Protein AF-A0A2A2RIJ0-F1 (afdb_monomer_lite)

pLDDT: mean 94.68, std 6.87, range [43.78, 98.62]

Sequence (130 aa):
ENGIPVPTTFSYPGYATSPAASEVLRSRGYLLARAGGARVFDPAKDDPLTLPQAFDSKPDSTMEQFKAAIAQARDGKIAVLTFHGVPDIKHPWVNTDPVKFAAYMQALKDSGCKVVALRDLARYLPPPKR

Foldseek 3Di:
DPPDDDDQEEEDVVLDDDPVVLVVSVVVNRQAYEREDLAWDDLVPDRRNHGYAVEQAFPPDDPVSLLVSCVRCDPLTGHHYHQPDCAPPVCNRRGDDVVNVVVSVVSCVVVVHDDDDSVCCSVSHDDDDD

Radius of gyration: 15.52 Å; chains: 1; bounding box: 45×41×32 Å

Secondary structure (DSSP, 8-state):
---PPPP-EEE-GGG---HHHHHHHHHTT--EEE---SS-B-TTTS-GGGB--SEE--TT--HHHHHHHHTT--TT-B--EE-S-TT-TT-GGG---HHHHHHHHHHHHHTT-----GGGGGGGSPPPP-

Structure (mmCIF, N/CA/C/O backbone):
data_AF-A0A2A2RIJ0-F1
#
_entry.id   AF-A0A2A2RIJ0-F1
#
loop_
_atom_site.group_PDB
_atom_site.id
_atom_site.type_symbol
_atom_site.label_atom_id
_atom_site.label_alt_id
_atom_site.label_comp_id
_atom_site.label_asym_id
_atom_site.label_entity_id
_atom_site.label_seq_id
_atom_site.pdbx_PDB_ins_code
_atom_site.Cartn_x
_atom_site.Cartn_y
_atom_site.Cartn_z
_atom_site.occupancy
_atom_site.B_iso_or_equiv
_atom_site.auth_seq_id
_atom_site.auth_comp_id
_atom_site.auth_asym_id
_atom_site.auth_atom_id
_atom_site.pdbx_PDB_model_num
ATOM 1 N N . GLU A 1 1 ? -5.350 -31.579 -2.063 1.00 59.09 1 GLU A N 1
ATOM 2 C CA . GLU A 1 1 ? -5.084 -30.157 -2.378 1.00 59.09 1 GLU A CA 1
ATOM 3 C C . GLU A 1 1 ? -3.892 -29.672 -1.565 1.00 59.09 1 GLU A C 1
ATOM 5 O O . GLU A 1 1 ? -3.738 -30.114 -0.436 1.00 59.09 1 GLU A O 1
ATOM 10 N N . ASN A 1 2 ? -3.039 -28.810 -2.125 1.00 87.06 2 ASN A N 1
ATOM 11 C CA . ASN A 1 2 ? -1.708 -28.450 -1.598 1.00 87.06 2 ASN A CA 1
ATOM 12 C C . ASN A 1 2 ? -1.697 -27.628 -0.280 1.00 87.06 2 ASN A C 1
ATOM 14 O O . ASN A 1 2 ? -0.715 -26.949 -0.000 1.00 87.06 2 ASN A O 1
ATOM 18 N N . GLY A 1 3 ? -2.782 -27.623 0.508 1.00 89.94 3 GLY A N 1
ATOM 19 C CA . GLY A 1 3 ? -2.876 -26.879 1.774 1.00 89.94 3 GLY A CA 1
ATOM 20 C C . GLY A 1 3 ? -2.818 -25.352 1.634 1.00 89.94 3 GLY A C 1
ATOM 21 O O . GLY A 1 3 ? -2.581 -24.656 2.619 1.00 89.94 3 GLY A O 1
ATOM 22 N N . ILE A 1 4 ? -3.010 -24.823 0.422 1.00 87.94 4 ILE A N 1
ATOM 23 C CA . ILE A 1 4 ? -2.962 -23.385 0.142 1.00 87.94 4 ILE A CA 1
ATOM 24 C C . ILE A 1 4 ? -4.294 -22.756 0.583 1.00 87.94 4 ILE A C 1
ATOM 26 O O . ILE A 1 4 ? -5.337 -23.150 0.057 1.00 87.94 4 ILE A O 1
ATOM 30 N N . PRO A 1 5 ? -4.293 -21.787 1.518 1.00 88.69 5 PRO A N 1
ATOM 31 C CA . PRO A 1 5 ? -5.517 -21.120 1.947 1.00 88.69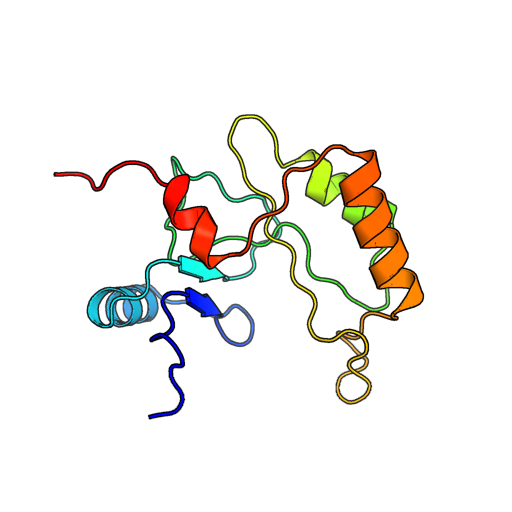 5 PRO A CA 1
ATOM 32 C C . PRO A 1 5 ? -6.176 -20.331 0.812 1.00 88.69 5 PRO A C 1
ATOM 34 O O . PRO A 1 5 ? -5.490 -19.753 -0.034 1.00 88.69 5 PRO A O 1
ATOM 37 N N . VAL A 1 6 ? -7.508 -20.237 0.843 1.00 91.31 6 VAL A N 1
ATOM 38 C CA . VAL A 1 6 ? -8.265 -19.376 -0.077 1.00 91.31 6 VAL A CA 1
ATOM 39 C C . VAL A 1 6 ? -7.818 -17.913 0.104 1.00 91.31 6 VAL A C 1
ATOM 41 O O . VAL A 1 6 ? -7.784 -17.430 1.241 1.00 91.31 6 VAL A O 1
ATOM 44 N N . PRO A 1 7 ? -7.469 -17.185 -0.975 1.00 92.50 7 PRO A N 1
ATOM 45 C CA . PRO A 1 7 ? -7.063 -15.787 -0.873 1.00 92.50 7 PRO A CA 1
ATOM 46 C C . PRO A 1 7 ? -8.187 -14.894 -0.341 1.00 92.50 7 PRO A C 1
ATOM 48 O O . PRO A 1 7 ? -9.295 -14.902 -0.866 1.00 92.50 7 PRO A O 1
ATOM 51 N N . THR A 1 8 ? -7.876 -14.060 0.650 1.00 95.62 8 THR A N 1
ATOM 52 C CA . THR A 1 8 ? -8.814 -13.076 1.229 1.00 95.62 8 THR A CA 1
ATOM 53 C C . THR A 1 8 ? -8.491 -11.635 0.832 1.00 95.62 8 THR A C 1
ATOM 55 O O . THR A 1 8 ? -9.192 -10.703 1.227 1.00 95.62 8 THR A O 1
ATOM 58 N N . THR A 1 9 ? -7.434 -11.431 0.043 1.00 97.00 9 THR A N 1
ATOM 59 C CA . THR A 1 9 ? -6.984 -10.111 -0.411 1.00 97.00 9 THR A CA 1
ATOM 60 C C . THR A 1 9 ? -6.909 -10.039 -1.932 1.00 97.00 9 THR A C 1
ATOM 62 O O . THR A 1 9 ? -6.560 -11.032 -2.570 1.00 97.00 9 THR A O 1
ATOM 65 N N . PHE A 1 10 ? -7.151 -8.862 -2.501 1.00 97.38 10 PHE A N 1
ATOM 66 C CA . PHE A 1 10 ? -7.118 -8.609 -3.939 1.00 97.38 10 PHE A CA 1
ATOM 67 C C . PHE A 1 10 ? -6.177 -7.447 -4.307 1.00 97.38 10 PHE A C 1
ATOM 69 O O . PHE A 1 10 ? -5.812 -6.608 -3.481 1.00 97.38 10 PHE A O 1
ATOM 76 N N . SER A 1 11 ? -5.762 -7.389 -5.568 1.00 96.25 11 SER A N 1
ATOM 77 C CA . SER A 1 11 ? -4.990 -6.278 -6.123 1.00 96.25 11 SER A CA 1
ATOM 78 C C . SER A 1 11 ? -5.615 -5.855 -7.438 1.00 96.25 11 SER A C 1
ATOM 80 O O . SER A 1 11 ? -5.616 -6.643 -8.381 1.00 96.25 11 SER A O 1
ATOM 82 N N . TYR A 1 12 ? -6.083 -4.612 -7.527 1.00 97.12 12 TYR A N 1
ATOM 83 C CA . TYR A 1 12 ? -6.662 -4.111 -8.769 1.00 97.12 12 TYR A CA 1
ATOM 84 C C . TYR A 1 12 ? -5.593 -3.966 -9.859 1.00 97.12 12 TYR A C 1
ATOM 86 O O . TYR A 1 12 ? -4.594 -3.267 -9.641 1.00 97.12 12 TYR A O 1
ATOM 94 N N . PRO A 1 13 ? -5.777 -4.599 -11.033 1.00 94.56 13 PRO A N 1
ATOM 95 C CA . PRO A 1 13 ? -4.884 -4.414 -12.168 1.00 94.56 13 PRO A CA 1
ATOM 96 C C . PRO A 1 13 ? -4.826 -2.942 -12.580 1.00 94.56 13 PRO A C 1
ATOM 98 O O . PRO A 1 13 ? -5.859 -2.295 -12.745 1.00 94.56 13 PRO A O 1
ATOM 101 N N . GLY A 1 14 ? -3.612 -2.398 -12.696 1.00 92.06 14 GLY A N 1
ATOM 102 C CA . GLY A 1 14 ? -3.403 -0.991 -13.053 1.00 92.06 14 GLY A CA 1
ATOM 103 C C . GLY A 1 14 ? -4.071 0.013 -12.106 1.00 92.06 14 GLY A C 1
ATOM 104 O O . GLY A 1 14 ? -4.281 1.152 -12.503 1.00 92.06 14 GLY A O 1
ATOM 105 N N . TYR A 1 15 ? -4.436 -0.405 -10.886 1.00 93.62 15 TYR A N 1
ATOM 106 C CA . TYR A 1 15 ? -5.190 0.405 -9.921 1.00 93.62 15 TYR A CA 1
ATOM 107 C C . TYR A 1 15 ? -6.591 0.835 -10.389 1.00 93.62 15 TYR A C 1
ATOM 109 O O . TYR A 1 15 ? -7.215 1.692 -9.767 1.00 93.62 15 TYR A O 1
ATOM 117 N N . ALA A 1 16 ? -7.116 0.227 -11.455 1.00 94.25 16 ALA A N 1
ATOM 118 C CA . ALA A 1 16 ? -8.445 0.534 -11.965 1.00 94.25 16 ALA A CA 1
ATOM 119 C C . ALA A 1 16 ? -9.524 -0.085 -11.065 1.00 94.25 16 ALA A C 1
ATOM 121 O O . ALA A 1 16 ? -9.542 -1.296 -10.846 1.00 94.25 16 ALA A O 1
ATOM 122 N N . THR A 1 17 ? -10.439 0.745 -10.563 1.00 95.06 17 THR A N 1
ATOM 123 C CA . THR A 1 17 ? -11.540 0.325 -9.684 1.00 95.06 17 THR A CA 1
ATOM 124 C C . THR A 1 17 ? -12.893 0.770 -10.227 1.00 95.06 17 THR A C 1
ATOM 126 O O . THR A 1 17 ? -12.986 1.666 -11.065 1.00 95.06 17 THR A O 1
ATOM 129 N N . SER A 1 18 ? -13.957 0.137 -9.739 1.00 95.62 18 SER A N 1
ATOM 130 C CA . SER A 1 18 ? -15.334 0.585 -9.925 1.00 95.62 18 SER A CA 1
ATOM 131 C C . SER A 1 18 ? -16.188 0.127 -8.737 1.00 95.62 18 SER A C 1
ATOM 133 O O . SER A 1 18 ? -15.840 -0.871 -8.098 1.00 95.62 18 SER A O 1
ATOM 135 N N . PRO A 1 19 ? -17.321 0.793 -8.446 1.00 96.12 19 PRO A N 1
ATOM 136 C CA . PRO A 1 19 ? -18.243 0.332 -7.407 1.00 96.12 19 PRO A CA 1
ATOM 137 C C . PRO A 1 19 ? -18.692 -1.124 -7.614 1.00 96.12 19 PRO A C 1
ATOM 139 O O . PRO A 1 19 ? -18.649 -1.922 -6.680 1.00 96.12 19 PRO A O 1
ATOM 142 N N . ALA A 1 20 ? -19.004 -1.500 -8.860 1.00 97.56 20 ALA A N 1
ATOM 143 C CA . ALA A 1 20 ? -19.398 -2.864 -9.215 1.00 97.56 20 ALA A CA 1
ATOM 144 C C . ALA A 1 20 ? -18.289 -3.896 -8.933 1.00 97.56 20 ALA A C 1
ATOM 146 O O . ALA A 1 20 ? -18.569 -5.006 -8.486 1.00 97.56 20 ALA A O 1
ATOM 147 N N . ALA A 1 21 ? -17.016 -3.544 -9.151 1.00 96.94 21 ALA A N 1
ATOM 148 C CA . ALA A 1 21 ? -15.908 -4.441 -8.835 1.00 96.94 21 ALA A CA 1
ATOM 149 C C . ALA A 1 21 ? -15.813 -4.706 -7.322 1.00 96.94 21 ALA A C 1
ATOM 151 O O . ALA A 1 21 ? -15.655 -5.857 -6.914 1.00 96.94 21 ALA A O 1
ATOM 152 N N . SER A 1 22 ? -15.985 -3.673 -6.491 1.00 96.62 22 SER A N 1
ATOM 153 C CA . SER A 1 22 ? -16.010 -3.826 -5.032 1.00 96.62 22 SER A CA 1
ATOM 154 C C . SER A 1 22 ? -17.162 -4.718 -4.562 1.00 96.62 22 SER A C 1
ATOM 156 O O . SER A 1 22 ? -16.960 -5.542 -3.672 1.00 96.62 22 SER A O 1
ATOM 158 N N . GLU A 1 23 ? -18.351 -4.607 -5.163 1.00 97.44 23 GLU A N 1
ATOM 159 C CA . GLU A 1 23 ? -19.492 -5.490 -4.866 1.00 97.44 23 GLU A CA 1
ATOM 160 C C . GLU A 1 23 ? -19.182 -6.955 -5.191 1.00 97.44 23 GLU A C 1
ATOM 162 O O . GLU A 1 23 ? -19.418 -7.840 -4.364 1.00 97.44 23 GLU A O 1
ATOM 167 N N . VAL A 1 24 ? -18.573 -7.215 -6.354 1.00 97.75 24 VAL A N 1
ATOM 168 C CA . VAL A 1 24 ? -18.136 -8.565 -6.734 1.00 97.75 24 VAL A CA 1
ATOM 169 C C . VAL A 1 24 ? -17.127 -9.106 -5.725 1.00 97.75 24 VAL A C 1
ATOM 171 O O . VAL A 1 24 ? -17.310 -10.219 -5.231 1.00 97.75 24 VAL A O 1
ATOM 174 N N . LEU A 1 25 ? -16.098 -8.335 -5.364 1.00 97.62 25 LEU A N 1
ATOM 175 C CA . LEU A 1 25 ? -15.102 -8.761 -4.377 1.00 97.62 25 LEU A CA 1
ATOM 176 C C . LEU A 1 25 ? -15.746 -9.097 -3.024 1.00 97.62 25 LEU A C 1
ATOM 178 O O . LEU A 1 25 ? -15.449 -10.149 -2.453 1.00 97.62 25 LEU A O 1
ATOM 182 N N . ARG A 1 26 ? -16.682 -8.262 -2.557 1.00 95.62 26 ARG A N 1
ATOM 183 C CA . ARG A 1 26 ? -17.456 -8.502 -1.331 1.00 95.62 26 ARG A CA 1
ATOM 184 C C . ARG A 1 26 ? -18.246 -9.812 -1.415 1.00 95.62 26 ARG A C 1
ATOM 186 O O . ARG A 1 26 ? -18.133 -10.646 -0.522 1.00 95.62 26 ARG A O 1
ATOM 193 N N . SER A 1 27 ? -18.968 -10.039 -2.516 1.00 96.94 27 SER A N 1
ATOM 194 C CA . 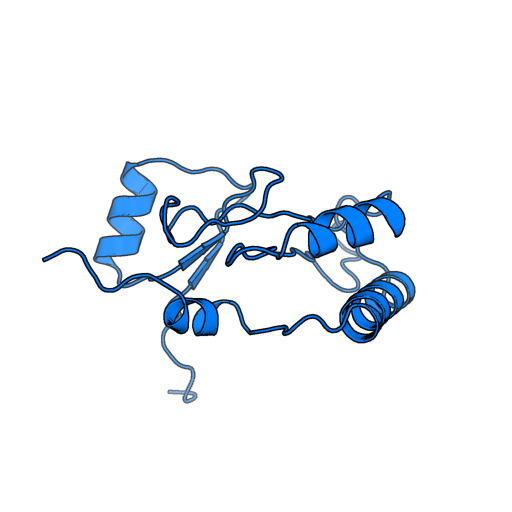SER A 1 27 ? -19.754 -11.267 -2.735 1.00 96.94 27 SER A CA 1
ATOM 195 C C . SER A 1 27 ? -18.902 -12.544 -2.785 1.00 96.94 27 SER A C 1
ATOM 197 O O . SER A 1 27 ? -19.391 -13.635 -2.503 1.00 96.94 27 SER A O 1
ATOM 199 N N . ARG A 1 28 ? -17.614 -12.412 -3.129 1.00 96.50 28 ARG A N 1
ATOM 200 C CA . ARG A 1 28 ? -16.643 -13.512 -3.216 1.00 96.50 28 ARG A CA 1
ATOM 201 C C . ARG A 1 28 ? -15.840 -13.717 -1.927 1.00 96.50 28 ARG A C 1
ATOM 203 O O . ARG A 1 28 ? -14.985 -14.594 -1.894 1.00 96.50 28 ARG A O 1
ATOM 210 N N . GLY A 1 29 ? -16.108 -12.936 -0.880 1.00 95.12 29 GLY A N 1
ATOM 211 C CA . GLY A 1 29 ? -15.455 -13.076 0.423 1.00 95.12 29 GLY A CA 1
ATOM 212 C C . GLY A 1 29 ? -14.071 -12.427 0.524 1.00 95.12 29 GLY A C 1
ATOM 213 O O . GLY A 1 29 ? -13.333 -12.721 1.464 1.00 95.12 29 GLY A O 1
ATOM 214 N N . TYR A 1 30 ? -13.702 -11.537 -0.404 1.00 97.12 30 TYR A N 1
ATOM 215 C CA . TYR A 1 30 ? -12.503 -10.719 -0.232 1.00 97.12 30 TYR A CA 1
ATOM 216 C C . TYR A 1 30 ? -12.731 -9.674 0.861 1.00 97.12 30 TYR A C 1
ATOM 218 O O . TYR A 1 30 ? -13.785 -9.043 0.937 1.00 97.12 30 TYR A O 1
ATOM 226 N N . LEU A 1 31 ? -11.712 -9.477 1.694 1.00 96.06 31 LEU A N 1
ATOM 227 C CA . LEU A 1 31 ? -11.746 -8.556 2.829 1.00 96.06 31 LEU A CA 1
ATOM 228 C C . LEU A 1 31 ? -10.998 -7.258 2.541 1.00 96.06 31 LEU A C 1
ATOM 230 O O . LEU A 1 31 ? -11.344 -6.215 3.082 1.00 96.06 31 LEU A O 1
ATOM 234 N N . LEU A 1 32 ? -9.945 -7.336 1.726 1.00 97.56 32 LEU A N 1
ATOM 235 C CA . LEU A 1 32 ? -9.003 -6.246 1.498 1.00 97.56 32 LEU A CA 1
ATOM 236 C C . LEU A 1 32 ? -8.618 -6.181 0.024 1.00 97.56 32 LEU A C 1
ATOM 238 O O . LEU A 1 32 ? -8.370 -7.225 -0.580 1.00 97.56 32 LEU A O 1
ATOM 242 N N . ALA A 1 33 ? -8.493 -4.989 -0.555 1.00 97.56 33 ALA A N 1
ATOM 243 C CA . ALA A 1 33 ? -8.009 -4.850 -1.926 1.00 97.56 33 ALA A CA 1
ATOM 244 C C . ALA A 1 33 ? -7.212 -3.561 -2.153 1.00 97.56 33 ALA A C 1
ATOM 246 O O . ALA A 1 33 ? -7.717 -2.482 -1.873 1.00 97.56 33 ALA A O 1
ATOM 247 N N . ARG A 1 34 ? -5.981 -3.651 -2.680 1.00 96.44 34 ARG A N 1
ATOM 248 C CA . ARG A 1 34 ? -5.127 -2.471 -2.953 1.00 96.44 34 ARG A CA 1
ATOM 249 C C . ARG A 1 34 ? -5.432 -1.819 -4.303 1.00 96.44 34 ARG A C 1
ATOM 251 O O . ARG A 1 34 ? -5.519 -2.529 -5.305 1.00 96.44 34 ARG A O 1
ATOM 258 N N . ALA A 1 35 ? -5.543 -0.488 -4.326 1.00 95.06 35 ALA A N 1
ATOM 259 C CA . ALA A 1 35 ? -6.165 0.270 -5.418 1.00 95.06 35 ALA A CA 1
ATOM 260 C C . ALA A 1 35 ? -5.468 1.593 -5.820 1.00 95.06 35 ALA A C 1
ATOM 262 O O . ALA A 1 35 ? -6.064 2.399 -6.524 1.00 95.06 35 ALA A O 1
ATOM 263 N N . GLY A 1 36 ? -4.219 1.853 -5.423 1.00 91.62 36 GLY A N 1
ATOM 264 C CA . GLY A 1 36 ? -3.508 3.071 -5.861 1.00 91.62 36 GLY A CA 1
ATOM 265 C C . GLY A 1 36 ? -3.771 4.303 -4.983 1.00 91.62 36 GLY A C 1
ATOM 266 O O . GLY A 1 36 ? -4.063 4.156 -3.811 1.00 91.62 36 GLY A O 1
ATOM 267 N N . GLY A 1 37 ? -3.627 5.531 -5.487 1.00 92.19 37 GLY A N 1
ATOM 268 C CA . GLY A 1 37 ? -4.136 6.731 -4.789 1.00 92.19 37 GLY A CA 1
ATOM 269 C C . GLY A 1 37 ? -3.160 7.567 -3.943 1.00 92.19 37 GLY A C 1
ATOM 270 O O . GLY A 1 37 ? -3.597 8.562 -3.375 1.00 92.19 37 GLY A O 1
ATOM 271 N N . ALA A 1 38 ? -1.870 7.217 -3.879 1.00 93.31 38 ALA A N 1
ATOM 272 C CA . ALA A 1 38 ? -0.787 8.054 -3.329 1.00 93.31 38 ALA A CA 1
ATOM 273 C C . ALA A 1 38 ? -1.045 8.650 -1.924 1.00 93.31 38 ALA A C 1
ATOM 275 O O . ALA A 1 38 ? -0.667 9.785 -1.633 1.00 93.31 38 ALA A O 1
ATOM 276 N N . ARG A 1 39 ? -1.696 7.886 -1.041 1.00 96.44 39 ARG A N 1
ATOM 277 C CA . ARG A 1 39 ? -2.001 8.285 0.341 1.00 96.44 39 ARG A CA 1
ATOM 278 C C . ARG A 1 39 ? -2.055 7.077 1.268 1.00 96.44 39 ARG A C 1
ATOM 280 O O . ARG A 1 39 ? -2.172 5.939 0.817 1.00 96.44 39 ARG A O 1
ATOM 287 N N . VAL A 1 40 ? -2.006 7.328 2.571 1.00 97.88 40 VAL A N 1
ATOM 288 C CA . VAL A 1 40 ? -2.229 6.297 3.593 1.00 97.88 40 VAL A CA 1
ATOM 289 C C . VAL A 1 40 ? -3.700 5.898 3.703 1.00 97.88 40 VAL A C 1
ATOM 291 O O . VAL A 1 40 ? -4.600 6.686 3.399 1.00 97.88 40 VAL A O 1
ATOM 294 N N . PHE A 1 41 ? -3.917 4.667 4.156 1.00 98.12 41 PHE A N 1
ATOM 295 C CA . PHE A 1 41 ? -5.221 4.114 4.496 1.00 98.12 41 PHE A CA 1
ATOM 296 C C . PHE A 1 41 ? -5.634 4.562 5.900 1.00 98.12 41 PHE A C 1
ATOM 298 O O . PHE A 1 41 ? -4.854 4.436 6.845 1.00 98.12 41 PHE A O 1
ATOM 305 N N . ASP A 1 42 ? -6.856 5.062 6.037 1.00 97.25 42 ASP A N 1
ATOM 306 C CA . ASP A 1 42 ? -7.511 5.369 7.307 1.00 97.25 42 ASP A CA 1
ATOM 307 C C . ASP A 1 42 ? -8.600 4.309 7.568 1.00 97.25 42 ASP A C 1
ATOM 309 O O . ASP A 1 42 ? -9.682 4.397 6.976 1.00 97.25 42 ASP A O 1
ATOM 313 N N . PRO A 1 43 ? -8.355 3.315 8.448 1.00 96.06 43 PRO A N 1
ATOM 314 C CA . PRO A 1 43 ? -9.310 2.237 8.716 1.00 96.06 43 PRO A CA 1
ATOM 31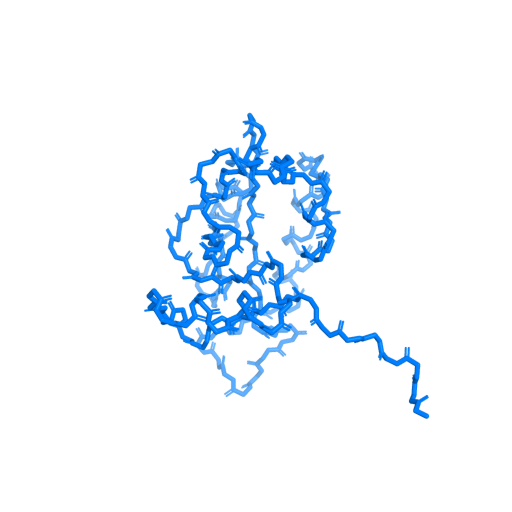5 C C . PRO A 1 43 ? -10.693 2.709 9.177 1.00 96.06 43 PRO A C 1
ATOM 317 O O . PRO A 1 43 ? -11.664 1.972 9.037 1.00 96.06 43 PRO A O 1
ATOM 320 N N . ALA A 1 44 ? -10.802 3.918 9.736 1.00 94.31 44 ALA A N 1
ATOM 321 C CA . ALA A 1 44 ? -12.070 4.453 10.218 1.00 94.31 44 ALA A CA 1
ATOM 322 C C . ALA A 1 44 ? -12.929 5.080 9.105 1.00 94.31 44 ALA A C 1
ATOM 324 O O . ALA A 1 44 ? -14.122 5.306 9.319 1.00 94.31 44 ALA A O 1
ATOM 325 N N . LYS A 1 45 ? -12.341 5.393 7.942 1.00 94.62 45 LYS A N 1
ATOM 326 C CA . LYS A 1 45 ? -12.997 6.180 6.881 1.00 94.62 45 LYS A CA 1
ATOM 327 C C . LYS A 1 45 ? -13.001 5.497 5.525 1.00 94.62 45 LYS A C 1
ATOM 329 O O . LYS A 1 45 ? -13.960 5.651 4.774 1.00 94.62 45 LYS A O 1
ATOM 334 N N . ASP A 1 46 ? -11.926 4.797 5.207 1.00 95.94 46 ASP A N 1
ATOM 335 C CA . ASP A 1 46 ? -11.711 4.237 3.886 1.00 95.94 46 ASP A CA 1
ATOM 336 C C . ASP A 1 46 ? -12.362 2.860 3.744 1.00 95.94 46 ASP A C 1
ATOM 338 O O . ASP A 1 46 ? -12.410 2.062 4.681 1.00 95.94 46 ASP A O 1
ATOM 342 N N . ASP A 1 47 ? -12.823 2.555 2.532 1.00 95.38 47 ASP A N 1
ATOM 343 C CA . ASP A 1 47 ? -13.307 1.220 2.199 1.00 95.38 47 ASP A CA 1
ATOM 344 C C . ASP A 1 47 ? -12.121 0.240 2.101 1.00 95.38 47 ASP A C 1
ATOM 346 O O . ASP A 1 47 ? -11.199 0.464 1.306 1.00 95.38 47 ASP A O 1
ATOM 350 N N . PRO A 1 48 ? -12.119 -0.869 2.867 1.00 96.56 48 PRO A N 1
ATOM 351 C CA . PRO A 1 48 ? -11.045 -1.855 2.816 1.00 96.56 48 PRO A CA 1
ATOM 352 C C . PRO A 1 48 ? -10.926 -2.557 1.455 1.00 96.56 48 PRO A C 1
ATOM 354 O O . PRO A 1 48 ? -9.880 -3.130 1.159 1.00 96.56 48 PRO A O 1
ATOM 357 N N . LEU A 1 49 ? -11.947 -2.495 0.593 1.00 97.38 49 LEU A N 1
ATOM 358 C CA . LEU A 1 49 ? -11.874 -2.995 -0.784 1.00 97.38 49 LEU A CA 1
ATOM 359 C C . LEU A 1 49 ? -11.365 -1.965 -1.797 1.00 97.38 49 LEU A C 1
ATOM 361 O O . LEU A 1 49 ? -11.403 -2.234 -2.995 1.00 97.38 49 LEU A O 1
ATOM 365 N N . THR A 1 50 ? -10.852 -0.825 -1.338 1.00 96.94 50 THR A N 1
ATOM 366 C CA . THR A 1 50 ? -10.134 0.163 -2.156 1.00 96.94 50 THR A CA 1
ATOM 367 C C . THR A 1 50 ? -8.992 0.795 -1.353 1.00 96.94 50 THR A C 1
ATOM 369 O O . THR A 1 50 ? -8.886 2.018 -1.255 1.00 96.94 50 THR A O 1
ATOM 372 N N . LEU A 1 51 ? -8.139 -0.031 -0.738 1.00 97.50 51 LEU A N 1
ATOM 373 C CA . LEU A 1 51 ? -7.000 0.427 0.059 1.00 97.50 51 LEU A CA 1
ATOM 374 C C . LEU A 1 51 ? -6.093 1.326 -0.787 1.00 97.50 51 LEU A C 1
ATOM 376 O O . LEU A 1 51 ? -5.577 0.868 -1.820 1.00 97.50 51 LEU A O 1
ATOM 380 N N . PRO A 1 52 ? -5.835 2.564 -0.346 1.00 96.94 52 PRO A N 1
ATOM 381 C CA . PRO A 1 52 ? -4.876 3.403 -1.013 1.00 96.94 52 PRO A CA 1
ATOM 382 C C . PRO A 1 52 ? -3.447 2.903 -0.755 1.00 96.94 52 PRO A C 1
ATOM 384 O O . PRO A 1 52 ? -3.171 2.280 0.271 1.00 96.94 52 PRO A O 1
ATOM 387 N N . GLN A 1 53 ? -2.532 3.186 -1.680 1.00 94.00 53 GLN A N 1
ATOM 388 C CA . GLN A 1 53 ? -1.099 2.945 -1.511 1.00 94.00 53 GLN A CA 1
ATOM 389 C C . GLN A 1 53 ? -0.364 4.262 -1.269 1.00 94.00 53 GLN A C 1
ATOM 391 O O . GLN A 1 53 ? -0.518 5.217 -2.031 1.00 94.00 53 GLN A O 1
ATOM 396 N N . ALA A 1 54 ? 0.457 4.296 -0.224 1.00 97.56 54 ALA A N 1
ATOM 397 C CA . ALA A 1 54 ? 1.269 5.458 0.120 1.00 97.56 54 ALA A CA 1
ATOM 398 C C . ALA A 1 54 ? 2.567 5.501 -0.698 1.00 97.56 54 ALA A C 1
ATOM 400 O O . ALA A 1 54 ? 3.138 6.569 -0.896 1.00 97.56 54 ALA A O 1
ATOM 401 N N . PHE A 1 55 ? 3.027 4.342 -1.177 1.00 97.62 55 PHE A N 1
ATOM 402 C CA . PHE A 1 55 ? 4.236 4.218 -1.979 1.00 97.62 55 PHE A CA 1
ATOM 403 C C . PHE A 1 55 ? 4.114 3.069 -2.981 1.00 97.62 55 PHE A C 1
ATOM 405 O O . PHE A 1 55 ? 3.637 1.985 -2.642 1.00 97.62 55 PHE A O 1
ATOM 412 N N . ASP A 1 56 ? 4.587 3.302 -4.198 1.00 95.81 56 ASP A N 1
ATOM 413 C CA . ASP A 1 56 ? 4.722 2.307 -5.258 1.00 95.81 56 ASP A CA 1
ATOM 414 C C . ASP A 1 56 ? 6.126 2.439 -5.839 1.00 95.81 56 ASP A C 1
ATOM 416 O O . ASP A 1 56 ? 6.462 3.472 -6.419 1.00 95.81 56 ASP A O 1
ATOM 420 N N . SER A 1 57 ? 6.970 1.433 -5.615 1.00 96.38 57 SER A N 1
ATOM 421 C CA . SER A 1 57 ? 8.375 1.522 -5.988 1.00 96.38 57 SER A CA 1
ATOM 422 C C . SER A 1 57 ? 8.555 1.485 -7.503 1.00 96.38 57 SER A C 1
ATOM 424 O O . SER A 1 57 ? 8.077 0.577 -8.187 1.00 96.38 57 SER A O 1
ATOM 426 N N . LYS A 1 58 ? 9.285 2.478 -8.005 1.00 95.25 58 LYS A N 1
ATOM 427 C CA . LYS A 1 58 ? 9.731 2.635 -9.389 1.00 95.25 58 LYS A CA 1
ATOM 428 C C . LYS A 1 58 ? 11.257 2.800 -9.430 1.00 95.25 58 LYS A C 1
ATOM 430 O O . LYS A 1 58 ? 11.876 3.081 -8.390 1.00 95.25 58 LYS A O 1
ATOM 435 N N . PRO A 1 59 ? 11.890 2.674 -10.610 1.00 95.69 59 PRO A N 1
ATOM 436 C CA . PRO A 1 59 ? 13.330 2.889 -10.754 1.00 95.69 59 PRO A CA 1
ATOM 437 C C . PRO A 1 59 ? 13.807 4.246 -10.225 1.00 95.69 59 PRO A C 1
ATOM 439 O O . PRO A 1 59 ? 14.825 4.306 -9.537 1.00 95.69 59 PRO A O 1
ATOM 442 N N . ASP A 1 60 ? 13.032 5.305 -10.453 1.00 96.38 60 ASP A N 1
ATOM 443 C CA . ASP A 1 60 ? 13.328 6.689 -10.067 1.00 96.38 60 ASP A CA 1
ATOM 444 C C . ASP A 1 60 ? 12.883 7.056 -8.640 1.00 96.38 60 ASP A C 1
ATOM 446 O O . ASP A 1 60 ? 13.258 8.115 -8.140 1.00 96.38 60 ASP A O 1
ATOM 450 N N . SER A 1 61 ? 12.142 6.185 -7.940 1.00 97.06 61 SER A N 1
ATOM 451 C CA . SER A 1 61 ? 11.698 6.484 -6.574 1.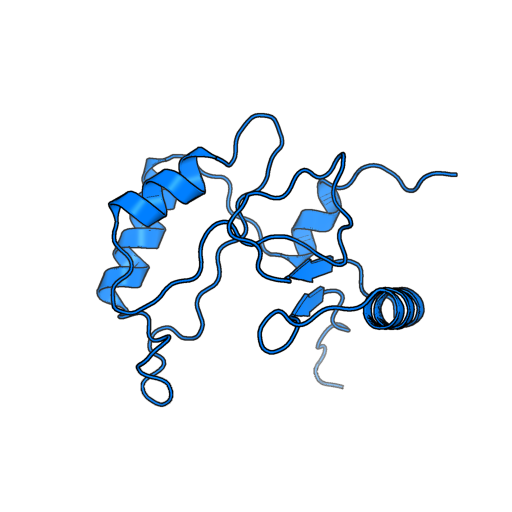00 97.06 61 SER A CA 1
ATOM 452 C C . SER A 1 61 ? 12.880 6.719 -5.633 1.00 97.06 61 SER A C 1
ATOM 454 O O . SER A 1 61 ? 13.837 5.944 -5.625 1.00 97.06 61 SER A O 1
ATOM 456 N N . THR A 1 62 ? 12.817 7.734 -4.781 1.00 97.81 62 THR A N 1
ATOM 457 C CA . THR A 1 62 ? 13.929 8.082 -3.886 1.00 97.81 62 THR A CA 1
ATOM 458 C C . THR A 1 62 ? 13.750 7.499 -2.484 1.00 97.81 62 THR A C 1
ATOM 460 O O . THR A 1 62 ? 12.661 7.071 -2.087 1.00 97.81 62 THR A O 1
ATOM 463 N N . MET A 1 63 ? 14.834 7.469 -1.701 1.00 98.31 63 MET A N 1
ATOM 464 C CA . MET A 1 63 ? 14.760 7.140 -0.272 1.00 98.31 63 MET A CA 1
ATOM 465 C C . MET A 1 63 ? 13.948 8.181 0.508 1.00 98.31 63 MET A C 1
ATOM 467 O O . MET A 1 63 ? 13.238 7.834 1.447 1.00 98.31 63 MET A O 1
ATOM 471 N N . GLU A 1 64 ? 14.008 9.449 0.106 1.00 98.38 64 GLU A N 1
ATOM 472 C CA . GLU A 1 64 ? 13.235 10.524 0.732 1.00 98.38 64 GLU A CA 1
ATOM 473 C C . GLU A 1 64 ? 11.733 10.338 0.517 1.00 98.38 64 GLU A C 1
ATOM 475 O O . GLU A 1 64 ? 10.973 10.412 1.479 1.00 98.38 64 GLU A O 1
ATOM 480 N N . GLN A 1 65 ? 11.306 10.000 -0.705 1.00 98.25 65 GLN A N 1
ATOM 481 C CA . GLN A 1 65 ? 9.906 9.675 -1.000 1.00 98.25 65 GLN A CA 1
ATOM 482 C C . GLN A 1 65 ? 9.421 8.483 -0.170 1.00 98.25 65 GLN A C 1
ATOM 484 O O . GLN A 1 65 ? 8.321 8.516 0.381 1.00 98.25 65 GLN A O 1
ATOM 489 N N . PHE A 1 66 ? 10.254 7.450 -0.030 1.00 98.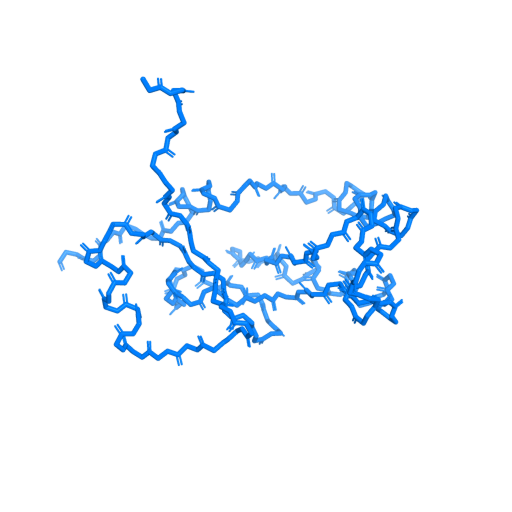31 66 PHE A N 1
ATOM 490 C CA . PHE A 1 66 ? 9.926 6.294 0.799 1.00 98.31 66 PHE A CA 1
ATOM 491 C C . PHE A 1 66 ? 9.774 6.669 2.278 1.00 98.31 66 PHE A C 1
ATOM 493 O O . PHE A 1 66 ? 8.760 6.343 2.895 1.00 98.31 66 PHE A O 1
ATOM 500 N N . LYS A 1 67 ? 10.740 7.410 2.840 1.00 98.38 67 LYS A N 1
ATOM 501 C CA . LYS A 1 67 ? 10.684 7.905 4.225 1.00 98.38 67 LYS A CA 1
ATOM 502 C C . LYS A 1 67 ? 9.460 8.794 4.459 1.00 98.38 67 LYS A C 1
ATOM 504 O O . LYS A 1 67 ? 8.781 8.642 5.472 1.00 98.38 67 LYS A O 1
ATOM 509 N N . ALA A 1 68 ? 9.130 9.664 3.506 1.00 98.06 68 ALA A N 1
ATOM 510 C CA . ALA A 1 68 ? 7.940 10.508 3.563 1.00 98.06 68 ALA A CA 1
ATOM 511 C C . ALA A 1 68 ? 6.635 9.693 3.526 1.00 98.06 68 ALA A C 1
ATOM 513 O O . ALA A 1 68 ? 5.673 10.049 4.206 1.00 98.06 68 ALA A O 1
ATOM 514 N N . ALA A 1 69 ? 6.586 8.592 2.771 1.00 97.94 69 ALA A N 1
ATOM 515 C CA . ALA A 1 69 ? 5.425 7.708 2.736 1.00 97.94 69 ALA A CA 1
ATOM 516 C C . ALA A 1 69 ? 5.229 6.959 4.064 1.00 97.94 69 ALA A C 1
ATOM 518 O O . ALA A 1 69 ? 4.124 6.952 4.606 1.00 97.94 69 ALA A O 1
ATOM 519 N N . ILE A 1 70 ? 6.290 6.372 4.629 1.00 97.94 70 ILE A N 1
ATOM 520 C CA . ILE A 1 70 ? 6.177 5.611 5.886 1.00 97.94 70 ILE A CA 1
ATOM 521 C C . ILE A 1 70 ? 5.935 6.523 7.097 1.00 97.94 70 ILE A C 1
ATOM 523 O O . ILE A 1 70 ? 5.225 6.126 8.015 1.00 97.94 70 ILE A O 1
ATOM 527 N N . ALA A 1 71 ? 6.420 7.771 7.078 1.00 97.38 71 ALA A N 1
ATOM 528 C CA . ALA A 1 71 ? 6.162 8.754 8.135 1.00 97.38 71 ALA A CA 1
ATOM 529 C C . ALA A 1 71 ? 4.673 9.138 8.266 1.00 97.38 71 ALA A C 1
ATOM 531 O O . ALA A 1 71 ? 4.253 9.674 9.294 1.00 97.38 71 ALA A O 1
ATOM 532 N N . GLN A 1 72 ? 3.859 8.865 7.241 1.00 97.12 72 GLN A N 1
ATOM 533 C CA . GLN A 1 72 ? 2.410 9.065 7.290 1.00 97.12 72 GLN A CA 1
ATOM 534 C C . GLN A 1 72 ? 1.669 7.935 8.028 1.00 97.12 72 GLN A C 1
ATOM 536 O O . GLN A 1 72 ? 0.492 8.108 8.346 1.00 97.12 72 GLN A O 1
ATOM 541 N N . ALA A 1 73 ? 2.324 6.803 8.324 1.00 96.81 73 ALA A N 1
ATOM 542 C CA . ALA A 1 73 ? 1.759 5.688 9.091 1.00 96.81 73 ALA A CA 1
ATOM 543 C C . ALA A 1 73 ? 1.707 6.008 10.598 1.00 96.81 73 ALA A C 1
ATOM 545 O O . ALA A 1 73 ? 2.390 5.401 11.421 1.00 96.81 73 ALA A O 1
ATOM 546 N N . ARG A 1 74 ? 0.909 7.016 10.944 1.00 96.06 74 ARG A N 1
ATOM 547 C CA . ARG A 1 74 ? 0.702 7.540 12.297 1.00 96.06 74 ARG A CA 1
ATOM 548 C C . ARG A 1 74 ? -0.777 7.798 12.545 1.00 96.06 74 ARG A C 1
ATOM 550 O O . ARG A 1 74 ? -1.580 7.802 11.611 1.00 96.06 74 ARG A O 1
ATOM 557 N N . ASP A 1 75 ? -1.138 8.016 13.805 1.00 95.62 75 ASP A N 1
ATOM 558 C CA . ASP A 1 75 ? -2.512 8.332 14.218 1.00 95.62 75 ASP A CA 1
ATOM 559 C C . ASP A 1 75 ? -3.527 7.274 13.748 1.00 95.62 75 ASP A C 1
ATOM 561 O O . ASP A 1 75 ? -4.601 7.595 13.242 1.00 95.62 75 ASP A O 1
ATOM 565 N N . GLY A 1 76 ? -3.140 5.996 13.833 1.00 94.62 76 GLY A N 1
ATOM 566 C CA . GLY A 1 76 ? -3.957 4.857 13.398 1.00 94.62 76 GLY A CA 1
ATOM 567 C C . GLY A 1 76 ? -4.013 4.623 11.883 1.00 94.62 76 GLY A C 1
ATOM 568 O O . GLY A 1 76 ? -4.621 3.643 11.456 1.00 94.62 76 GLY A O 1
ATOM 569 N N . LYS A 1 77 ? -3.372 5.469 11.064 1.00 97.44 77 LYS A N 1
ATOM 570 C CA . LYS A 1 77 ? -3.303 5.287 9.607 1.00 97.44 77 LYS A CA 1
ATOM 571 C C . LYS A 1 77 ? -2.216 4.295 9.210 1.00 97.44 77 LYS A C 1
ATOM 573 O O . LYS A 1 77 ? -1.201 4.149 9.889 1.00 97.44 77 LYS A O 1
ATOM 578 N N . ILE A 1 78 ? -2.415 3.643 8.071 1.00 97.94 78 ILE A N 1
ATOM 579 C CA . ILE A 1 78 ? -1.566 2.558 7.578 1.00 97.94 78 ILE A CA 1
ATOM 580 C C . ILE A 1 78 ? -0.979 2.947 6.219 1.00 97.94 78 ILE A C 1
ATOM 582 O O . ILE A 1 78 ? -1.709 3.246 5.274 1.00 97.94 78 ILE A O 1
ATOM 586 N N . ALA A 1 79 ? 0.349 2.912 6.097 1.00 98.00 79 ALA A N 1
ATOM 587 C CA . ALA A 1 79 ? 1.021 3.046 4.808 1.00 98.00 79 ALA A CA 1
ATOM 588 C C . ALA A 1 79 ? 1.076 1.688 4.099 1.00 98.00 79 ALA A C 1
ATOM 590 O O . ALA A 1 79 ? 1.805 0.789 4.515 1.00 98.00 79 ALA A O 1
ATOM 591 N N . VAL A 1 80 ? 0.312 1.540 3.015 1.00 97.88 80 VAL A N 1
ATOM 592 C CA . VAL A 1 80 ? 0.425 0.384 2.116 1.00 97.88 80 VAL A CA 1
ATOM 593 C C . VAL A 1 80 ? 1.533 0.667 1.101 1.00 97.88 80 VAL A C 1
ATOM 595 O O . VAL A 1 80 ? 1.534 1.716 0.454 1.00 97.88 80 VAL A O 1
ATOM 598 N N . LEU A 1 81 ? 2.477 -0.268 0.983 1.00 97.56 81 LEU A N 1
ATOM 599 C CA . LEU A 1 81 ? 3.674 -0.159 0.149 1.00 97.56 81 LEU A CA 1
ATOM 600 C C . LEU A 1 81 ? 3.628 -1.241 -0.937 1.00 97.56 81 LEU A C 1
ATOM 602 O O . LEU A 1 81 ? 3.423 -2.415 -0.623 1.00 97.56 81 LEU A O 1
ATOM 606 N N . THR A 1 82 ? 3.836 -0.860 -2.195 1.00 95.81 82 THR A N 1
ATOM 607 C CA . THR A 1 82 ? 3.836 -1.785 -3.336 1.00 95.81 82 THR A CA 1
ATOM 608 C C . THR A 1 82 ? 5.236 -1.910 -3.932 1.00 95.81 82 THR A C 1
ATOM 610 O O . THR A 1 82 ? 5.882 -0.91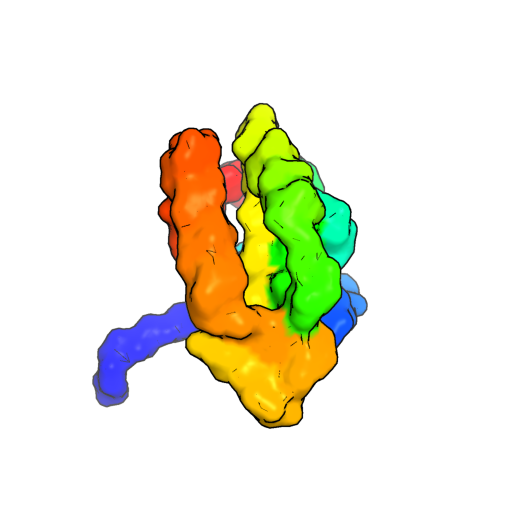3 -4.249 1.00 95.81 82 THR A O 1
ATOM 613 N N . PHE A 1 83 ? 5.671 -3.152 -4.138 1.00 95.94 83 PHE A N 1
ATOM 614 C CA . PHE A 1 83 ? 6.855 -3.516 -4.915 1.00 95.94 83 PHE A CA 1
ATOM 615 C C . PHE A 1 83 ? 6.406 -4.521 -5.980 1.00 95.94 83 PHE A C 1
ATOM 617 O O . PHE A 1 83 ? 5.732 -5.493 -5.641 1.00 95.94 83 PHE A O 1
ATOM 624 N N . HIS A 1 84 ? 6.715 -4.274 -7.255 1.00 93.12 84 HIS A N 1
ATOM 625 C CA . HIS A 1 84 ? 6.254 -5.133 -8.356 1.00 93.12 84 HIS A CA 1
ATOM 626 C C . HIS A 1 84 ? 7.059 -6.436 -8.426 1.00 93.12 84 HIS A C 1
ATOM 628 O O . HIS A 1 84 ? 6.491 -7.525 -8.421 1.00 93.12 84 HIS A O 1
ATOM 634 N N . GLY A 1 85 ? 8.382 -6.313 -8.380 1.00 91.50 85 GLY A N 1
ATOM 635 C CA . GLY A 1 85 ? 9.309 -7.418 -8.193 1.00 91.50 85 GLY A CA 1
ATOM 636 C C . GLY A 1 85 ? 10.671 -6.896 -7.754 1.00 91.50 85 GLY A C 1
ATOM 637 O O . GLY A 1 85 ? 11.004 -5.725 -7.963 1.00 91.50 85 GLY A O 1
ATOM 638 N N . VAL A 1 86 ? 11.432 -7.773 -7.102 1.00 96.44 86 VAL A N 1
ATOM 639 C CA . VAL A 1 86 ? 12.745 -7.472 -6.523 1.00 96.44 86 VAL A CA 1
ATOM 640 C C . VAL A 1 86 ? 13.741 -8.559 -6.955 1.00 96.44 86 VAL A C 1
ATOM 642 O O . VAL A 1 86 ? 13.975 -9.506 -6.204 1.00 96.44 86 VAL A O 1
ATOM 645 N N . PRO A 1 87 ? 14.318 -8.478 -8.165 1.00 95.75 87 PRO A N 1
ATOM 646 C CA . PRO A 1 87 ? 14.005 -7.526 -9.232 1.00 95.75 87 PRO A CA 1
ATOM 647 C C . PRO A 1 87 ? 12.835 -7.983 -10.121 1.00 95.75 87 PRO A C 1
ATOM 649 O O . PRO A 1 87 ? 12.503 -9.165 -10.190 1.00 95.75 87 PRO A O 1
ATOM 652 N N . ASP A 1 88 ? 12.256 -7.044 -10.867 1.00 93.75 88 ASP A N 1
ATOM 653 C CA . ASP A 1 88 ? 11.395 -7.300 -12.024 1.00 93.75 88 ASP A CA 1
ATOM 654 C C . ASP A 1 88 ? 12.104 -6.867 -13.317 1.00 93.75 88 ASP A C 1
ATOM 656 O O . ASP A 1 88 ? 11.903 -5.776 -13.850 1.00 93.75 88 ASP A O 1
ATOM 660 N N . ILE A 1 89 ? 12.972 -7.740 -13.828 1.00 92.50 89 ILE A N 1
ATOM 661 C CA . ILE A 1 89 ? 13.783 -7.463 -15.026 1.00 92.50 89 ILE A CA 1
ATOM 662 C C . ILE A 1 89 ? 12.906 -7.392 -16.291 1.00 92.50 89 ILE A C 1
ATOM 664 O O . ILE A 1 89 ? 13.277 -6.748 -17.271 1.00 92.50 89 ILE A O 1
ATOM 668 N N . LYS A 1 90 ? 11.735 -8.045 -16.289 1.00 94.94 90 LYS A N 1
ATOM 669 C CA . LYS A 1 90 ? 10.819 -8.068 -17.441 1.00 94.94 90 LYS A CA 1
ATOM 670 C C . LYS A 1 90 ? 10.022 -6.771 -17.575 1.00 94.94 90 LYS A C 1
ATOM 672 O O . LYS A 1 90 ? 9.647 -6.425 -18.693 1.00 94.94 90 LYS A O 1
ATOM 677 N N . HIS A 1 91 ? 9.819 -6.045 -16.477 1.00 94.75 91 HIS A N 1
ATOM 678 C CA . HIS A 1 91 ? 9.078 -4.785 -16.452 1.00 94.75 91 HIS A CA 1
ATOM 679 C C . HIS A 1 91 ? 9.945 -3.658 -15.862 1.00 94.75 91 HIS A C 1
ATOM 681 O O . HIS A 1 91 ? 9.700 -3.192 -14.745 1.00 94.75 91 HIS A O 1
ATOM 687 N N . PRO A 1 92 ? 10.967 -3.173 -16.599 1.00 94.44 92 PRO A N 1
ATOM 688 C CA . PRO A 1 92 ? 11.946 -2.226 -16.068 1.00 94.44 92 PRO A CA 1
ATOM 689 C C . PRO A 1 92 ? 11.324 -0.924 -15.551 1.00 94.44 92 PRO A C 1
ATOM 691 O O . PRO A 1 92 ? 11.853 -0.353 -14.608 1.00 94.44 92 PRO A O 1
ATOM 694 N N . TRP A 1 93 ? 10.182 -0.480 -16.087 1.00 94.69 93 TRP A N 1
ATOM 695 C CA . TRP A 1 93 ? 9.483 0.738 -15.647 1.00 94.69 93 TRP A CA 1
ATOM 696 C C . TRP A 1 93 ? 8.870 0.644 -14.237 1.00 94.69 93 TRP A C 1
ATOM 698 O O . TRP A 1 93 ? 8.481 1.663 -13.673 1.00 94.69 93 TRP A O 1
ATOM 708 N N . VAL A 1 94 ? 8.789 -0.553 -13.647 1.00 93.38 94 VAL A N 1
ATOM 709 C CA . VAL A 1 94 ? 8.326 -0.781 -12.263 1.00 93.38 94 VAL A CA 1
ATOM 710 C C . VAL A 1 94 ? 9.324 -1.576 -11.415 1.00 93.38 94 VAL A C 1
ATOM 712 O O . VAL A 1 94 ? 9.001 -2.003 -10.306 1.00 93.38 94 VAL A O 1
ATOM 715 N N . ASN A 1 95 ? 10.541 -1.782 -11.919 1.00 95.88 95 ASN A N 1
ATOM 716 C CA . ASN A 1 95 ? 11.555 -2.574 -11.239 1.00 95.88 95 ASN A CA 1
ATOM 717 C C . ASN A 1 95 ? 12.005 -1.923 -9.922 1.00 95.88 95 ASN A C 1
ATOM 719 O O . ASN A 1 95 ? 12.233 -0.713 -9.847 1.00 95.88 95 ASN A O 1
ATOM 723 N N . THR A 1 96 ? 12.219 -2.752 -8.901 1.00 97.12 96 THR A N 1
ATOM 724 C CA . THR A 1 96 ? 12.963 -2.379 -7.698 1.00 97.12 96 THR A CA 1
ATOM 725 C C . THR A 1 96 ? 14.254 -3.184 -7.644 1.00 97.12 96 THR A C 1
ATOM 727 O O . THR A 1 96 ? 14.230 -4.410 -7.565 1.00 97.12 96 THR A O 1
ATOM 730 N N . ASP A 1 97 ? 15.392 -2.496 -7.664 1.00 95.56 97 ASP A N 1
ATOM 731 C CA . ASP A 1 97 ? 16.691 -3.139 -7.472 1.00 95.56 97 ASP A CA 1
ATOM 732 C C . ASP A 1 97 ? 16.801 -3.780 -6.062 1.00 95.56 97 ASP A C 1
ATOM 734 O O . ASP A 1 97 ? 16.341 -3.171 -5.089 1.00 95.56 97 ASP A O 1
ATOM 738 N N . PRO A 1 98 ? 17.404 -4.977 -5.901 1.00 97.69 98 PRO A N 1
ATOM 739 C CA . PRO A 1 98 ? 17.536 -5.630 -4.596 1.00 97.69 98 PRO A CA 1
ATOM 740 C C . PRO A 1 98 ? 18.280 -4.814 -3.530 1.00 97.69 98 PRO A C 1
ATOM 742 O O . PRO A 1 98 ? 17.884 -4.846 -2.363 1.00 97.69 98 PRO A O 1
ATOM 745 N N . VAL A 1 99 ? 19.315 -4.049 -3.899 1.00 97.81 99 VAL A N 1
ATOM 746 C CA . VAL A 1 99 ? 20.047 -3.171 -2.967 1.00 97.81 99 VAL A CA 1
ATOM 747 C C . VAL A 1 99 ? 19.141 -2.028 -2.518 1.00 97.81 99 VAL A C 1
ATOM 749 O O . VAL A 1 99 ? 19.061 -1.715 -1.328 1.00 97.81 99 VAL A O 1
ATOM 752 N N . LYS A 1 100 ? 18.383 -1.449 -3.456 1.00 97.19 100 LYS A N 1
ATOM 753 C CA . LYS A 1 100 ? 17.380 -0.416 -3.163 1.00 97.19 100 LYS A CA 1
ATOM 754 C C . LYS A 1 100 ? 16.278 -0.941 -2.235 1.00 97.19 100 LYS A C 1
ATOM 756 O O . LYS A 1 100 ? 15.927 -0.276 -1.262 1.00 97.19 100 LYS A O 1
ATOM 761 N N . PHE A 1 101 ? 15.771 -2.150 -2.484 1.00 98.44 101 PHE A N 1
ATOM 762 C CA . PHE A 1 101 ? 14.785 -2.804 -1.621 1.00 98.44 101 PHE A CA 1
ATOM 763 C C . PHE A 1 101 ? 15.326 -3.055 -0.210 1.00 98.44 101 PHE A C 1
ATOM 765 O O . PHE A 1 101 ? 14.651 -2.734 0.768 1.00 98.44 101 PHE A O 1
ATOM 772 N N . ALA A 1 102 ? 16.555 -3.567 -0.084 1.00 98.62 102 ALA A N 1
ATOM 773 C CA . ALA A 1 102 ? 17.191 -3.778 1.215 1.00 98.62 102 ALA A CA 1
ATOM 774 C C . ALA A 1 102 ? 17.305 -2.468 2.012 1.00 98.62 102 ALA A C 1
ATOM 776 O O . ALA A 1 102 ? 16.987 -2.440 3.202 1.00 98.62 102 ALA A O 1
ATOM 777 N N . ALA A 1 103 ? 17.659 -1.362 1.349 1.00 98.62 103 ALA A N 1
ATOM 778 C CA . ALA A 1 103 ? 17.694 -0.043 1.974 1.00 98.62 103 ALA A CA 1
ATOM 779 C C . ALA A 1 103 ? 16.302 0.420 2.452 1.00 98.62 103 ALA A C 1
ATOM 781 O O . ALA A 1 103 ? 16.186 1.003 3.530 1.00 98.62 103 ALA A O 1
ATOM 782 N N . TYR A 1 104 ? 15.232 0.134 1.700 1.00 98.62 104 TYR A N 1
ATOM 783 C CA . TYR A 1 104 ? 13.859 0.411 2.137 1.00 98.62 104 TYR A CA 1
ATOM 784 C C . TYR A 1 104 ? 13.452 -0.416 3.362 1.00 98.62 104 TYR A C 1
ATOM 786 O O . TYR A 1 104 ? 12.851 0.117 4.296 1.00 98.62 104 TYR A O 1
ATOM 794 N N . MET A 1 105 ? 13.813 -1.700 3.404 1.00 98.50 105 MET A N 1
ATOM 795 C CA . MET A 1 105 ? 13.542 -2.549 4.569 1.00 98.50 105 MET A CA 1
ATOM 796 C C . MET A 1 105 ? 14.311 -2.072 5.806 1.00 98.50 105 MET A C 1
ATOM 798 O O . MET A 1 105 ? 13.752 -2.041 6.904 1.00 98.50 105 MET A O 1
ATOM 802 N N . GLN A 1 106 ? 15.560 -1.633 5.630 1.00 98.62 106 GLN A N 1
ATOM 803 C CA . GLN A 1 106 ? 16.345 -1.033 6.706 1.00 98.62 106 GLN A CA 1
ATOM 804 C C . GLN A 1 106 ? 15.696 0.262 7.216 1.00 98.62 106 GLN A C 1
ATOM 806 O O . GLN A 1 106 ? 15.539 0.426 8.421 1.00 98.62 106 GLN A O 1
ATOM 811 N N . ALA A 1 107 ? 15.209 1.129 6.323 1.00 98.56 107 ALA A N 1
ATOM 812 C CA . ALA A 1 107 ? 14.509 2.350 6.719 1.00 98.56 107 ALA A CA 1
ATOM 813 C C . ALA A 1 107 ? 13.215 2.076 7.513 1.00 98.56 107 ALA A C 1
ATOM 815 O O . ALA A 1 107 ? 12.927 2.806 8.461 1.00 98.56 107 ALA A O 1
ATOM 816 N N . LEU A 1 108 ? 12.455 1.021 7.182 1.00 98.38 108 LEU A N 1
ATOM 817 C CA . LEU A 1 108 ? 11.299 0.588 7.987 1.00 98.38 108 LEU A CA 1
ATOM 818 C C . LEU A 1 108 ? 11.716 0.169 9.400 1.00 98.38 108 LEU A C 1
ATOM 820 O O . LEU A 1 108 ? 11.064 0.552 10.373 1.00 98.38 108 LEU A O 1
ATOM 824 N N . LYS A 1 109 ? 12.804 -0.604 9.505 1.00 98.19 109 LYS A N 1
ATOM 825 C CA . LYS A 1 109 ? 13.353 -1.066 10.784 1.00 98.19 109 LYS A CA 1
ATOM 826 C C . LYS A 1 109 ? 13.825 0.106 11.643 1.00 98.19 109 LYS A C 1
ATOM 828 O O . LYS A 1 109 ? 13.430 0.196 12.801 1.00 98.19 109 LYS A O 1
ATOM 833 N N . ASP A 1 110 ? 14.608 1.014 11.068 1.00 98.19 110 ASP A N 1
ATOM 834 C CA . ASP A 1 110 ? 15.154 2.180 11.772 1.00 98.19 110 ASP A CA 1
ATOM 835 C C . ASP A 1 110 ? 14.055 3.150 12.222 1.00 98.19 110 ASP A C 1
ATOM 837 O O . ASP A 1 110 ? 14.173 3.789 13.263 1.00 98.19 110 ASP A O 1
ATOM 841 N N . SER A 1 111 ? 12.953 3.221 11.469 1.00 96.75 111 SER A N 1
ATOM 842 C CA . SER A 1 111 ? 11.784 4.041 11.816 1.00 96.75 111 SER A CA 1
ATOM 843 C C . SER A 1 111 ? 10.876 3.391 12.871 1.00 96.75 111 SER A C 1
ATOM 845 O O . SER A 1 111 ? 9.849 3.965 13.227 1.00 96.75 111 SER A O 1
ATOM 847 N N . GLY A 1 112 ? 11.208 2.186 13.354 1.00 96.12 112 GLY A N 1
ATOM 848 C CA . GLY A 1 112 ? 10.410 1.460 14.345 1.00 96.12 112 GLY A CA 1
ATOM 849 C C . GLY A 1 112 ? 9.035 1.016 13.832 1.00 96.12 112 GLY A C 1
ATOM 850 O O . GLY A 1 112 ? 8.123 0.786 14.628 1.00 96.12 112 GLY A O 1
ATOM 851 N N . CYS A 1 113 ? 8.849 0.911 12.512 1.00 96.06 113 CYS A N 1
ATOM 852 C CA . CYS A 1 113 ? 7.561 0.550 11.933 1.00 96.06 113 CYS A CA 1
ATOM 853 C C . CYS A 1 113 ? 7.175 -0.893 12.289 1.00 96.06 113 CYS A C 1
ATOM 855 O O . CYS A 1 113 ? 7.945 -1.834 12.088 1.00 96.06 113 CYS A O 1
ATOM 857 N N . LYS A 1 114 ? 5.923 -1.098 12.712 1.00 96.00 114 LYS A N 1
ATOM 858 C CA . LYS A 1 114 ? 5.319 -2.435 12.759 1.00 96.00 114 LYS A CA 1
ATOM 859 C C . LYS A 1 114 ? 4.821 -2.817 11.366 1.00 96.00 114 LYS A C 1
ATOM 861 O O . LYS A 1 114 ? 3.777 -2.344 10.927 1.00 96.00 114 LYS A O 1
ATOM 866 N N . VAL A 1 115 ? 5.555 -3.695 10.690 1.00 96.94 115 VAL A N 1
ATOM 867 C CA . VAL A 1 115 ? 5.180 -4.222 9.370 1.00 96.94 115 VAL A CA 1
ATOM 868 C C . VAL A 1 115 ? 4.330 -5.482 9.537 1.00 96.94 115 VAL A C 1
ATOM 870 O O . VAL A 1 115 ? 4.656 -6.358 10.336 1.00 96.94 115 VAL A O 1
ATOM 873 N N . VAL A 1 116 ? 3.234 -5.577 8.786 1.00 96.25 116 VAL A N 1
ATOM 874 C CA . VAL A 1 116 ? 2.321 -6.729 8.793 1.00 96.25 116 VAL A CA 1
ATOM 875 C C . VAL A 1 116 ? 2.033 -7.188 7.367 1.00 96.25 116 VAL A C 1
ATOM 877 O O . VAL A 1 116 ? 2.128 -6.404 6.423 1.00 96.25 116 VAL A O 1
ATOM 880 N N . ALA A 1 117 ? 1.654 -8.456 7.199 1.00 94.81 117 ALA A N 1
ATOM 881 C CA . ALA A 1 117 ? 1.129 -8.922 5.922 1.00 94.81 117 ALA A CA 1
ATOM 882 C C . ALA A 1 117 ? -0.217 -8.242 5.631 1.00 94.81 117 ALA A C 1
ATOM 884 O O . ALA A 1 117 ? -0.990 -7.984 6.554 1.00 94.81 117 ALA A O 1
ATOM 885 N N . LEU A 1 118 ? -0.543 -8.019 4.351 1.00 95.00 118 LEU A N 1
ATOM 886 C CA . LEU A 1 118 ? -1.784 -7.331 3.978 1.00 95.00 118 LEU A CA 1
ATOM 887 C C . LEU A 1 118 ? -3.020 -8.003 4.595 1.00 95.00 118 LEU A C 1
ATOM 889 O O . LEU A 1 118 ? -3.849 -7.319 5.170 1.00 95.00 118 LEU A O 1
ATOM 893 N N . ARG A 1 119 ? -3.099 -9.341 4.580 1.00 94.38 119 ARG A N 1
ATOM 894 C CA . ARG A 1 119 ? -4.198 -10.101 5.211 1.00 94.38 119 ARG A CA 1
ATOM 895 C C . ARG A 1 119 ? -4.395 -9.795 6.702 1.00 94.38 119 ARG A C 1
ATOM 897 O O . ARG A 1 119 ? -5.516 -9.845 7.192 1.00 94.38 119 ARG A O 1
ATOM 904 N N . ASP A 1 120 ? -3.318 -9.475 7.419 1.00 95.12 120 ASP A N 1
ATOM 905 C CA . ASP A 1 120 ? -3.356 -9.216 8.859 1.00 95.12 120 ASP A CA 1
ATOM 906 C C . ASP A 1 120 ? -3.839 -7.793 9.176 1.00 95.12 120 ASP A C 1
ATOM 908 O O . ASP A 1 120 ? -4.186 -7.512 10.324 1.00 95.12 120 ASP A O 1
ATOM 912 N N . LEU A 1 121 ? -3.954 -6.922 8.162 1.00 95.12 121 LEU A N 1
ATOM 913 C CA . LEU A 1 121 ? -4.588 -5.608 8.281 1.00 95.12 121 LEU A CA 1
ATOM 914 C C . LEU A 1 121 ? -6.050 -5.727 8.737 1.00 95.12 121 LEU A C 1
ATOM 916 O O . LEU A 1 121 ? -6.540 -4.847 9.436 1.00 95.12 121 LEU A O 1
ATOM 920 N N . ALA A 1 122 ? -6.720 -6.850 8.447 1.00 93.31 122 ALA A N 1
ATOM 921 C CA . ALA A 1 122 ? -8.088 -7.119 8.892 1.00 93.31 122 ALA A CA 1
ATOM 922 C C . ALA A 1 122 ? -8.270 -6.987 10.419 1.00 93.31 122 ALA A C 1
ATOM 924 O O . ALA A 1 122 ? -9.350 -6.630 10.878 1.00 93.31 122 ALA A O 1
ATOM 925 N N . ARG A 1 123 ? -7.209 -7.205 11.212 1.00 94.00 123 ARG A N 1
ATOM 926 C CA . ARG A 1 123 ? -7.219 -7.059 12.682 1.00 94.00 123 ARG A CA 1
ATOM 927 C C . ARG A 1 123 ? -7.335 -5.605 13.156 1.00 94.00 123 ARG A C 1
ATOM 929 O O . ARG A 1 123 ? -7.570 -5.372 14.335 1.00 94.00 123 ARG A O 1
ATOM 936 N N . TYR A 1 124 ? -7.112 -4.654 12.254 1.00 94.00 124 TYR A N 1
ATOM 937 C CA . TYR A 1 124 ? -7.103 -3.215 12.513 1.00 94.00 124 TYR A CA 1
ATOM 938 C C . TYR A 1 124 ? -8.325 -2.505 11.925 1.00 94.00 124 TYR A C 1
ATOM 940 O O . TYR A 1 124 ? -8.447 -1.289 12.059 1.00 94.00 124 TYR A O 1
ATOM 948 N N . LEU A 1 125 ? -9.215 -3.241 11.252 1.00 93.38 125 LEU A N 1
ATOM 949 C CA . LEU A 1 125 ? -10.462 -2.682 10.751 1.00 93.38 125 LEU A CA 1
ATOM 950 C C . LEU A 1 125 ? -11.453 -2.472 11.904 1.00 93.38 125 LEU A C 1
ATOM 952 O O . LEU A 1 125 ? -11.456 -3.252 12.862 1.00 93.38 125 LEU A O 1
ATOM 956 N N . PRO A 1 126 ? -12.318 -1.448 11.817 1.00 89.62 126 PRO A N 1
ATOM 957 C CA . PRO A 1 126 ? -13.423 -1.309 12.748 1.00 89.62 126 PRO A CA 1
ATOM 958 C C . PRO A 1 126 ? -14.339 -2.540 12.666 1.00 89.62 126 PRO A C 1
ATOM 960 O O . PRO A 1 126 ? -14.416 -3.192 11.618 1.00 89.62 126 PRO A O 1
ATOM 963 N N . PRO A 1 127 ? -15.063 -2.862 13.752 1.00 83.62 127 PRO A N 1
ATOM 964 C CA . PRO A 1 127 ? -16.057 -3.920 13.706 1.00 83.62 127 PRO A CA 1
ATOM 965 C C . PRO A 1 127 ? -17.094 -3.621 12.610 1.00 83.62 127 PRO A C 1
ATOM 967 O O . PRO A 1 127 ? -17.391 -2.448 12.351 1.00 83.62 127 PRO A O 1
ATOM 970 N N . PRO A 1 128 ? -17.659 -4.657 11.963 1.00 73.44 128 PRO A N 1
ATOM 971 C CA . PRO A 1 128 ? -18.689 -4.461 10.955 1.00 73.44 128 PRO A CA 1
ATOM 972 C C . PRO A 1 128 ? -19.843 -3.645 11.545 1.00 73.44 128 PRO A C 1
ATOM 974 O O . PRO A 1 128 ? -20.291 -3.899 12.668 1.00 73.44 128 PRO A O 1
ATOM 977 N N . LYS A 1 129 ? -20.305 -2.641 10.791 1.00 65.19 129 LYS A N 1
ATOM 978 C CA . LYS A 1 129 ? -21.506 -1.885 11.154 1.00 65.19 129 LYS A CA 1
ATOM 979 C C . LYS A 1 129 ? -22.681 -2.869 11.162 1.00 65.19 129 LYS A C 1
ATOM 981 O O . LYS A 1 129 ? -22.855 -3.597 10.186 1.00 65.19 129 LYS A O 1
ATOM 986 N N . ARG A 1 130 ? -23.387 -2.939 12.296 1.00 43.78 130 ARG A N 1
ATOM 987 C CA . ARG A 1 130 ? -24.613 -3.735 12.457 1.00 43.78 130 ARG A CA 1
ATOM 988 C C . ARG A 1 130 ? -25.730 -3.196 11.577 1.00 43.78 130 ARG A C 1
ATOM 990 O O . ARG A 1 130 ? -25.760 -1.959 11.391 1.00 43.78 130 ARG A O 1
#